Protein AF-A0A8B7DRT3-F1 (afdb_monomer_lite)

pLDDT: mean 92.01, std 14.31, range [34.0, 98.56]

Foldseek 3Di:
DDDDDDDDDPDPVNLVVLVVVLVVLVVCVVPDALVSLQVNLVSCVVNVVLVSSLVSLQRSCQRPVPPVVSLVSNLVSDQDPVSVVVRDHDPDPSVLVSCLVSCVVNLVLVVSLVSLVVVCVVPCVVPPVSVVSNVSSVVSVD

Radius of gyration: 17.22 Å; chains: 1; bounding box: 34×47×44 Å

Sequence (142 aa):
MVDVLDEKYVDTDDFEELVLLKNDLKKHEDSLDAFGFYLNGVVLKRISLFKEASESFECAVQMQPMLWCAWQELADLCEDRQILKDLKLPKHWMCEFFYAYAEMELHMNEEALSRYQKISLEGFENSTYIKSQIATALYNLR

Structure (mmCIF, N/CA/C/O backbone):
data_AF-A0A8B7DRT3-F1
#
_entry.id   AF-A0A8B7DRT3-F1
#
loop_
_atom_site.group_PDB
_atom_site.id
_atom_site.type_symbol
_atom_site.label_atom_id
_atom_site.label_alt_id
_atom_site.label_comp_id
_atom_site.label_asym_id
_atom_site.label_entity_id
_atom_site.label_seq_id
_atom_site.pdbx_PDB_ins_code
_atom_site.Cartn_x
_atom_site.Cartn_y
_atom_site.Cartn_z
_atom_site.occupancy
_atom_site.B_iso_or_equiv
_atom_site.auth_seq_id
_atom_site.auth_comp_id
_atom_site.auth_asym_id
_atom_site.auth_atom_id
_atom_site.pdbx_PDB_model_num
ATOM 1 N N . MET A 1 1 ? 0.135 -33.505 5.387 1.00 46.56 1 MET A N 1
ATOM 2 C CA . MET A 1 1 ? 1.513 -33.365 4.876 1.00 46.56 1 MET A CA 1
ATOM 3 C C . MET A 1 1 ? 1.463 -33.848 3.442 1.00 46.56 1 MET A C 1
ATOM 5 O O . MET A 1 1 ? 0.916 -34.933 3.276 1.00 46.56 1 MET A O 1
ATOM 9 N N . VAL A 1 2 ? 1.990 -33.049 2.496 1.00 35.22 2 VAL A N 1
ATOM 10 C CA . VAL A 1 2 ? 1.892 -33.180 1.017 1.00 35.22 2 VAL A CA 1
ATOM 11 C C . VAL A 1 2 ? 0.548 -32.614 0.496 1.00 35.22 2 VAL A C 1
ATOM 13 O O . VAL A 1 2 ? -0.488 -33.122 0.909 1.00 35.22 2 VAL A O 1
ATOM 16 N N . ASP A 1 3 ? 0.411 -31.538 -0.294 1.00 34.00 3 ASP A N 1
ATOM 17 C CA . ASP A 1 3 ? 1.310 -30.643 -1.056 1.00 34.00 3 ASP A CA 1
ATOM 18 C C . ASP A 1 3 ? 0.610 -29.268 -1.204 1.00 34.00 3 ASP A C 1
ATOM 20 O O . ASP A 1 3 ? -0.564 -29.207 -1.555 1.00 34.00 3 ASP A O 1
ATOM 24 N N . VAL A 1 4 ? 1.187 -28.169 -0.713 1.00 43.25 4 VAL A N 1
ATOM 25 C CA . VAL A 1 4 ? 1.780 -27.052 -1.490 1.00 43.25 4 VAL A CA 1
ATOM 26 C C . VAL A 1 4 ? 1.611 -27.134 -3.023 1.00 43.25 4 VAL A C 1
ATOM 28 O O . VAL A 1 4 ? 2.525 -27.521 -3.742 1.00 43.25 4 VAL A O 1
ATOM 31 N N . LEU A 1 5 ? 0.445 -26.711 -3.508 1.00 41.53 5 LEU A N 1
ATOM 32 C CA . LEU A 1 5 ? 0.165 -26.234 -4.874 1.00 41.53 5 LEU A CA 1
ATOM 33 C C . LEU A 1 5 ? -0.453 -24.832 -4.660 1.00 41.53 5 LEU A C 1
ATOM 35 O O . LEU A 1 5 ? -1.336 -24.717 -3.816 1.00 41.53 5 LEU A O 1
ATOM 39 N N . ASP A 1 6 ? -0.004 -23.703 -5.207 1.00 38.00 6 ASP A N 1
ATOM 40 C CA . ASP A 1 6 ? 0.467 -23.402 -6.558 1.00 38.00 6 ASP A CA 1
ATOM 41 C C . ASP A 1 6 ? 1.396 -22.169 -6.534 1.00 38.00 6 ASP A C 1
ATOM 43 O O . ASP A 1 6 ? 0.938 -21.032 -6.609 1.00 38.00 6 ASP A O 1
ATOM 47 N N . GLU A 1 7 ? 2.713 -22.366 -6.452 1.00 45.53 7 GLU A N 1
ATOM 48 C CA . GLU A 1 7 ? 3.683 -21.259 -6.605 1.00 45.53 7 GLU A CA 1
ATOM 49 C C . GLU A 1 7 ? 4.786 -21.561 -7.631 1.00 45.53 7 GLU A C 1
ATOM 51 O O . GLU A 1 7 ? 5.821 -20.901 -7.690 1.00 45.53 7 GLU A O 1
ATOM 56 N N . LYS A 1 8 ? 4.586 -22.572 -8.483 1.00 55.47 8 LYS A N 1
ATOM 57 C CA . LYS A 1 8 ? 5.541 -22.922 -9.538 1.00 55.47 8 LYS A CA 1
ATOM 58 C C . LYS A 1 8 ? 4.820 -23.209 -10.838 1.00 55.47 8 LYS A C 1
ATOM 60 O O . LYS A 1 8 ? 4.230 -24.269 -10.964 1.00 55.47 8 LYS A O 1
ATOM 65 N N . TYR A 1 9 ? 4.900 -22.256 -11.760 1.00 45.38 9 TYR A N 1
ATOM 66 C CA . TYR A 1 9 ? 5.232 -22.394 -13.184 1.00 45.38 9 TYR A CA 1
ATOM 67 C C . TYR A 1 9 ? 4.861 -21.055 -13.834 1.00 45.38 9 TYR A C 1
ATOM 69 O O . TYR A 1 9 ? 3.805 -20.916 -14.438 1.00 45.38 9 TYR A O 1
ATOM 77 N N . VAL A 1 10 ? 5.709 -20.034 -13.661 1.00 52.88 10 VAL A N 1
ATOM 78 C CA . VAL A 1 10 ? 5.768 -18.989 -14.691 1.00 52.88 10 VAL A CA 1
ATOM 79 C C . VAL A 1 10 ? 6.354 -19.712 -15.893 1.00 52.88 10 VAL A C 1
ATOM 81 O O . VAL A 1 10 ? 7.471 -20.232 -15.791 1.00 52.88 10 VAL A O 1
ATOM 84 N N . ASP A 1 11 ? 5.562 -19.876 -16.951 1.00 64.19 11 ASP A N 1
ATOM 85 C CA . ASP A 1 11 ? 6.052 -20.481 -18.181 1.00 64.19 11 ASP A CA 1
ATOM 86 C C . ASP A 1 11 ? 7.285 -19.681 -18.617 1.00 64.19 11 ASP A C 1
ATOM 88 O O . ASP A 1 11 ? 7.318 -18.455 -18.513 1.00 64.19 11 ASP A O 1
ATOM 92 N N . THR A 1 12 ? 8.354 -20.356 -19.020 1.00 62.59 12 THR A N 1
ATOM 93 C CA . THR A 1 12 ? 9.589 -19.682 -19.454 1.00 62.59 12 THR A CA 1
ATOM 94 C C . THR A 1 12 ? 9.315 -18.657 -20.562 1.00 62.59 12 THR A C 1
ATOM 96 O O . THR A 1 12 ? 10.010 -17.646 -20.626 1.00 62.59 12 THR A O 1
ATOM 99 N N . ASP A 1 13 ? 8.274 -18.901 -21.365 1.00 69.31 13 ASP A N 1
ATOM 100 C CA . ASP A 1 13 ? 7.757 -17.994 -22.395 1.00 69.31 13 ASP A CA 1
ATOM 101 C C . ASP A 1 13 ? 7.182 -16.698 -21.778 1.00 69.31 13 ASP A C 1
ATOM 103 O O . ASP A 1 13 ? 7.573 -15.594 -22.160 1.00 69.31 13 ASP A O 1
ATOM 107 N N . ASP A 1 14 ? 6.375 -16.812 -20.714 1.00 83.19 14 ASP A N 1
ATOM 108 C CA . ASP A 1 14 ? 5.803 -15.664 -19.993 1.00 83.19 14 ASP A CA 1
ATOM 109 C C . ASP A 1 14 ? 6.895 -14.759 -19.399 1.00 83.19 14 ASP A C 1
ATOM 111 O O . ASP A 1 14 ? 6.757 -13.534 -19.359 1.00 83.19 14 ASP A O 1
ATOM 115 N N . PHE A 1 15 ? 8.000 -15.335 -18.913 1.00 88.94 15 PHE A N 1
ATOM 116 C CA . PHE A 1 15 ? 9.090 -14.544 -18.338 1.00 88.94 15 PHE A CA 1
ATOM 117 C C . PHE A 1 15 ? 9.795 -13.683 -19.396 1.00 88.94 15 PHE A C 1
ATOM 119 O O . PHE A 1 15 ? 10.083 -12.510 -19.140 1.00 88.94 15 PHE A O 1
ATOM 126 N N . GLU A 1 16 ? 10.064 -14.234 -20.583 1.00 91.56 16 GLU A N 1
ATOM 127 C CA . GLU A 1 16 ? 10.678 -13.480 -21.682 1.00 91.56 16 GLU A CA 1
ATOM 128 C C . GLU A 1 16 ? 9.760 -12.349 -22.164 1.00 91.56 16 GLU A C 1
ATOM 130 O O . GLU A 1 16 ? 10.220 -11.212 -22.326 1.00 91.56 16 GLU A O 1
ATOM 135 N N . GLU A 1 17 ? 8.457 -12.612 -22.295 1.00 93.62 17 GLU A N 1
ATOM 136 C CA . GLU A 1 17 ? 7.462 -11.591 -22.641 1.00 93.62 17 GLU A CA 1
ATOM 137 C C . GLU A 1 17 ? 7.406 -10.457 -21.607 1.00 93.62 17 GLU A C 1
ATOM 139 O O . GLU A 1 17 ? 7.391 -9.275 -21.968 1.00 93.62 17 GLU A O 1
ATOM 144 N N . LEU A 1 18 ? 7.454 -10.783 -20.311 1.00 94.25 18 LEU A N 1
ATOM 145 C CA . LEU A 1 18 ? 7.488 -9.784 -19.240 1.00 94.25 18 LEU A CA 1
ATOM 146 C C . LEU A 1 18 ? 8.757 -8.924 -19.291 1.00 94.25 18 LEU A C 1
ATOM 148 O O . LEU A 1 18 ? 8.699 -7.715 -19.049 1.00 94.25 18 LEU A O 1
ATOM 152 N N . VAL A 1 19 ? 9.905 -9.508 -19.642 1.00 94.19 19 VAL A N 1
ATOM 153 C CA . VAL A 1 19 ? 11.153 -8.753 -19.825 1.00 94.19 19 VAL A CA 1
ATOM 154 C C . VAL A 1 19 ? 11.060 -7.810 -21.028 1.00 94.19 19 VAL A C 1
ATOM 156 O O . VAL A 1 19 ? 11.532 -6.671 -20.944 1.00 94.19 19 VAL A O 1
ATOM 159 N N . LEU A 1 20 ? 10.435 -8.235 -22.130 1.00 94.94 20 LEU A N 1
ATOM 160 C CA . LEU A 1 20 ? 10.179 -7.365 -23.282 1.00 94.94 20 LEU A CA 1
ATOM 161 C C . LEU A 1 20 ? 9.262 -6.199 -22.901 1.00 94.94 20 LEU A C 1
ATOM 163 O O . LEU A 1 20 ? 9.618 -5.043 -23.142 1.00 94.94 20 LEU A O 1
ATOM 167 N N . LEU A 1 21 ? 8.150 -6.486 -22.221 1.00 94.62 21 LEU A N 1
ATOM 168 C CA . LEU A 1 21 ? 7.206 -5.469 -21.767 1.00 94.62 21 LEU A CA 1
ATOM 169 C C . LEU A 1 21 ? 7.862 -4.463 -20.813 1.00 94.62 21 LEU A C 1
ATOM 171 O O . LEU A 1 21 ? 7.693 -3.258 -20.988 1.00 94.62 21 LEU A O 1
ATOM 175 N N . LYS A 1 22 ? 8.676 -4.926 -19.855 1.00 95.44 22 LYS A N 1
ATOM 176 C CA . LYS A 1 22 ? 9.481 -4.049 -18.987 1.00 95.44 22 LYS A CA 1
ATOM 177 C C . LYS A 1 22 ? 10.343 -3.089 -19.811 1.00 95.44 22 LYS A C 1
ATOM 179 O O . LYS A 1 22 ? 10.415 -1.899 -19.509 1.00 95.44 22 LYS A O 1
ATOM 184 N N . ASN A 1 23 ? 11.040 -3.598 -20.828 1.00 95.50 23 ASN A N 1
ATOM 185 C CA . ASN A 1 23 ? 11.921 -2.773 -21.654 1.00 95.50 23 ASN A CA 1
ATOM 186 C C . ASN A 1 23 ? 11.138 -1.731 -22.458 1.00 95.50 23 ASN A C 1
ATOM 188 O O . ASN A 1 23 ? 11.616 -0.607 -22.609 1.00 95.50 23 ASN A O 1
ATOM 192 N N . ASP A 1 24 ? 9.952 -2.078 -22.949 1.00 95.06 24 ASP A N 1
ATOM 193 C CA . ASP A 1 24 ? 9.092 -1.144 -23.672 1.00 95.06 24 ASP A CA 1
ATOM 194 C C . ASP A 1 24 ? 8.500 -0.074 -22.750 1.00 95.06 24 ASP A C 1
ATOM 196 O O . ASP A 1 24 ? 8.577 1.110 -23.076 1.00 95.06 24 ASP A O 1
ATOM 200 N N . LEU A 1 25 ? 8.027 -0.448 -21.558 1.00 93.94 25 LEU A N 1
ATOM 201 C CA . LEU A 1 25 ? 7.579 0.510 -20.541 1.00 93.94 25 LEU A CA 1
ATOM 202 C C . LEU A 1 25 ? 8.704 1.473 -20.150 1.00 93.94 25 LEU A C 1
ATOM 204 O O . LEU A 1 25 ? 8.489 2.681 -20.090 1.00 93.94 25 LEU A O 1
ATOM 208 N N . LYS A 1 26 ? 9.929 0.964 -19.988 1.00 92.88 26 LYS A N 1
ATOM 209 C CA . LYS A 1 26 ? 11.105 1.783 -19.677 1.00 92.88 26 LYS A CA 1
ATOM 210 C C . LYS A 1 26 ? 11.465 2.778 -20.786 1.00 92.88 26 LYS A C 1
ATOM 212 O O . LYS A 1 26 ? 11.896 3.887 -20.493 1.00 92.88 26 LYS A O 1
ATOM 217 N N . LYS A 1 27 ? 11.287 2.428 -22.066 1.00 94.44 27 LYS A N 1
ATOM 218 C CA . LYS A 1 27 ? 11.500 3.379 -23.182 1.00 94.44 27 LYS A CA 1
ATOM 219 C C . LYS A 1 27 ? 10.517 4.550 -23.143 1.00 94.44 27 LYS A C 1
ATOM 221 O O . LYS A 1 27 ? 10.816 5.607 -23.692 1.00 94.44 27 LYS A O 1
ATOM 226 N N . HIS A 1 28 ? 9.357 4.342 -22.530 1.00 93.19 28 HIS A N 1
ATOM 227 C CA . HIS A 1 28 ? 8.259 5.297 -22.452 1.00 93.19 28 HIS A CA 1
ATOM 228 C C . HIS A 1 28 ? 8.047 5.850 -21.035 1.00 93.19 28 HIS A C 1
ATOM 230 O O . HIS A 1 28 ? 6.994 6.433 -20.777 1.00 93.19 28 HIS A O 1
ATOM 236 N N . GLU A 1 29 ? 9.039 5.712 -20.146 1.00 90.94 29 GLU A N 1
ATOM 237 C CA . GLU A 1 29 ? 8.955 6.069 -18.722 1.00 90.94 29 GLU A CA 1
ATOM 238 C C . GLU A 1 29 ? 8.461 7.509 -18.502 1.00 90.94 29 GLU A C 1
ATOM 240 O O . GLU A 1 29 ? 7.528 7.728 -17.733 1.00 90.94 29 GLU A O 1
ATOM 245 N N . ASP A 1 30 ? 8.975 8.468 -19.279 1.00 91.81 30 ASP A N 1
ATOM 246 C CA . ASP A 1 30 ? 8.596 9.890 -19.206 1.00 91.81 30 ASP A CA 1
ATOM 247 C C . ASP A 1 30 ? 7.122 10.172 -19.562 1.00 91.81 30 ASP A C 1
ATOM 249 O O . ASP A 1 30 ? 6.614 11.269 -19.326 1.00 91.81 30 ASP A O 1
ATOM 253 N N . SER A 1 31 ? 6.433 9.203 -20.168 1.00 94.12 31 SER A N 1
ATOM 254 C CA . SER A 1 31 ? 5.037 9.313 -20.607 1.00 94.12 31 SER A CA 1
ATOM 255 C C . SER A 1 31 ? 4.074 8.411 -19.835 1.00 94.12 31 SER A C 1
ATOM 257 O O . SER A 1 31 ? 2.882 8.400 -20.148 1.00 94.12 31 SER A O 1
ATOM 259 N N . LEU A 1 32 ? 4.566 7.657 -18.845 1.00 96.00 32 LEU A N 1
ATOM 260 C CA . LEU A 1 32 ? 3.717 6.774 -18.052 1.00 96.00 32 LEU A CA 1
ATOM 261 C C . LEU A 1 32 ? 2.781 7.588 -17.155 1.00 96.00 32 LEU A C 1
ATOM 263 O O . LEU A 1 32 ? 3.192 8.493 -16.429 1.00 96.00 32 LEU A O 1
ATOM 267 N N . ASP A 1 33 ? 1.499 7.234 -17.198 1.00 97.00 33 ASP A N 1
ATOM 268 C CA . ASP A 1 33 ? 0.519 7.677 -16.217 1.00 97.00 33 ASP A CA 1
ATOM 269 C C . ASP A 1 33 ? 0.508 6.735 -14.997 1.00 97.00 33 ASP A C 1
ATOM 271 O O . ASP A 1 33 ? 1.278 5.774 -14.910 1.00 97.00 33 ASP A O 1
ATOM 275 N N . ALA A 1 34 ? -0.380 6.992 -14.034 1.00 97.69 34 ALA A N 1
ATOM 276 C CA . ALA A 1 34 ? -0.470 6.177 -12.823 1.00 97.69 34 ALA A CA 1
ATOM 277 C C . ALA A 1 34 ? -0.735 4.686 -13.111 1.00 97.69 34 ALA A C 1
ATOM 279 O O . ALA A 1 34 ? -0.237 3.818 -12.395 1.00 97.69 34 ALA A O 1
ATOM 280 N N . PHE A 1 35 ? -1.504 4.377 -14.161 1.00 97.56 35 PHE A N 1
ATOM 281 C CA . PHE A 1 35 ? -1.803 3.000 -14.552 1.00 97.56 35 PHE A CA 1
ATOM 282 C C . PHE A 1 35 ? -0.609 2.344 -15.248 1.00 97.56 35 PHE A C 1
ATOM 284 O O . PHE A 1 35 ? -0.353 1.162 -15.026 1.00 97.56 35 PHE A O 1
ATOM 291 N N . GLY A 1 36 ? 0.153 3.110 -16.032 1.00 97.44 36 GLY A N 1
ATOM 292 C CA . GLY A 1 36 ? 1.426 2.689 -16.609 1.00 97.44 36 GLY A CA 1
ATOM 293 C C . GLY A 1 36 ? 2.459 2.337 -15.538 1.00 97.44 36 GLY A C 1
ATOM 294 O O . GLY A 1 36 ? 3.059 1.266 -15.603 1.00 97.44 36 GLY A O 1
ATOM 295 N N . PHE A 1 37 ? 2.608 3.177 -14.508 1.00 98.12 37 PHE A N 1
ATOM 296 C CA . PHE A 1 37 ? 3.466 2.875 -13.356 1.00 98.12 37 PHE A CA 1
ATOM 297 C C . PHE A 1 37 ? 2.975 1.660 -12.560 1.00 98.12 37 PHE A C 1
ATOM 299 O O . PHE A 1 37 ? 3.784 0.817 -12.178 1.00 98.12 37 PHE A O 1
ATOM 306 N N . TYR A 1 38 ? 1.660 1.515 -12.366 1.00 98.38 38 TYR A N 1
ATOM 307 C CA . TYR A 1 38 ? 1.086 0.320 -11.744 1.00 98.38 38 TYR A CA 1
ATOM 308 C C . TYR A 1 38 ? 1.416 -0.951 -12.540 1.00 98.38 38 TYR A C 1
ATOM 310 O O . TYR A 1 38 ? 1.925 -1.916 -11.972 1.00 98.38 38 TYR A O 1
ATOM 318 N N . LEU A 1 39 ? 1.193 -0.947 -13.859 1.00 97.94 39 LEU A N 1
ATOM 319 C CA . LEU A 1 39 ? 1.513 -2.084 -14.722 1.00 97.94 39 LEU A CA 1
ATOM 320 C C . LEU A 1 39 ? 3.013 -2.400 -14.693 1.00 97.94 39 LEU A C 1
ATOM 322 O O . LEU A 1 39 ? 3.386 -3.566 -14.574 1.00 97.94 39 LEU A O 1
ATOM 326 N N . ASN A 1 40 ? 3.865 -1.374 -14.748 1.00 97.75 40 ASN A N 1
ATOM 327 C CA . ASN A 1 40 ? 5.310 -1.534 -14.626 1.00 97.75 40 ASN A CA 1
ATOM 328 C C . ASN A 1 40 ? 5.686 -2.210 -13.301 1.00 97.75 40 ASN A C 1
ATOM 330 O O . ASN A 1 40 ? 6.450 -3.171 -13.306 1.00 97.75 40 ASN A O 1
ATOM 334 N N . GLY A 1 41 ? 5.092 -1.779 -12.184 1.00 97.88 41 GLY A N 1
ATOM 335 C CA . GLY A 1 41 ? 5.286 -2.402 -10.875 1.00 97.88 41 GLY A CA 1
ATOM 336 C C . GLY A 1 41 ? 4.880 -3.878 -10.849 1.00 97.88 41 GLY A C 1
ATOM 337 O O . GLY A 1 41 ? 5.644 -4.714 -10.371 1.00 97.88 41 GLY A O 1
ATOM 338 N N . VAL A 1 42 ? 3.729 -4.230 -11.435 1.00 97.75 42 VAL A N 1
ATOM 339 C CA . VAL A 1 42 ? 3.267 -5.629 -11.537 1.00 97.75 42 VAL A CA 1
ATOM 340 C C . VAL A 1 42 ? 4.247 -6.479 -12.349 1.00 97.75 42 VAL A C 1
ATOM 342 O O . VAL A 1 42 ? 4.613 -7.576 -11.922 1.00 97.75 42 VAL A O 1
ATOM 345 N N . VAL A 1 43 ? 4.704 -5.977 -13.501 1.00 96.88 43 VAL A N 1
ATOM 346 C CA . VAL A 1 43 ? 5.688 -6.668 -14.350 1.00 96.88 43 VAL A CA 1
ATOM 347 C C . VAL A 1 43 ? 6.993 -6.879 -13.586 1.00 96.88 43 VAL A C 1
ATOM 349 O O . VAL A 1 43 ? 7.490 -8.002 -13.535 1.00 96.88 43 VAL A O 1
ATOM 352 N N . LEU A 1 44 ? 7.514 -5.830 -12.941 1.00 97.38 44 LEU A N 1
ATOM 353 C CA . LEU A 1 44 ? 8.737 -5.876 -12.137 1.00 97.38 44 LEU A CA 1
ATOM 354 C C . LEU A 1 44 ? 8.623 -6.868 -10.970 1.00 97.38 44 LEU A C 1
ATOM 356 O O . LEU A 1 44 ? 9.540 -7.662 -10.762 1.00 97.38 44 LEU A O 1
ATOM 360 N N . LYS A 1 45 ? 7.488 -6.884 -10.259 1.00 96.69 45 LYS A N 1
ATOM 361 C CA . LYS A 1 45 ? 7.211 -7.832 -9.168 1.00 96.69 45 LYS A CA 1
ATOM 362 C C . LYS A 1 45 ? 7.225 -9.278 -9.671 1.00 96.69 45 LYS A C 1
ATOM 364 O O . LYS A 1 45 ? 7.859 -10.125 -9.045 1.00 96.69 45 LYS A O 1
ATOM 369 N N . ARG A 1 46 ? 6.607 -9.563 -10.825 1.00 95.50 46 ARG A N 1
ATOM 370 C CA . ARG A 1 46 ? 6.580 -10.918 -11.418 1.00 95.50 46 ARG A CA 1
ATOM 371 C C . ARG A 1 46 ? 7.949 -11.440 -11.845 1.00 95.50 46 ARG A C 1
ATOM 373 O O . ARG A 1 46 ? 8.161 -12.647 -11.819 1.00 95.50 46 ARG A O 1
ATOM 380 N N . ILE A 1 47 ? 8.877 -10.553 -12.195 1.00 95.38 47 ILE A N 1
ATOM 381 C CA . ILE A 1 47 ? 10.274 -10.909 -12.495 1.00 95.38 47 ILE A CA 1
ATOM 382 C C . ILE A 1 47 ? 11.212 -10.709 -11.290 1.00 95.38 47 ILE A C 1
ATOM 384 O O . ILE A 1 47 ? 12.430 -10.648 -11.455 1.00 95.38 47 ILE A O 1
ATOM 388 N N . SER A 1 48 ? 10.647 -10.596 -10.082 1.00 95.50 48 SER A N 1
ATOM 389 C CA . SER A 1 48 ? 11.358 -10.501 -8.799 1.00 95.50 48 SER A CA 1
ATOM 390 C C . SER A 1 48 ? 12.271 -9.276 -8.634 1.00 95.50 48 SER A C 1
ATOM 392 O O . SER A 1 48 ? 13.213 -9.295 -7.844 1.00 95.50 48 SER A O 1
ATOM 394 N N . LEU A 1 49 ? 11.980 -8.180 -9.339 1.00 96.62 49 LEU A N 1
ATOM 395 C CA . LEU A 1 49 ? 12.620 -6.874 -9.144 1.00 96.62 49 LEU A CA 1
ATOM 396 C C . LEU A 1 49 ? 11.80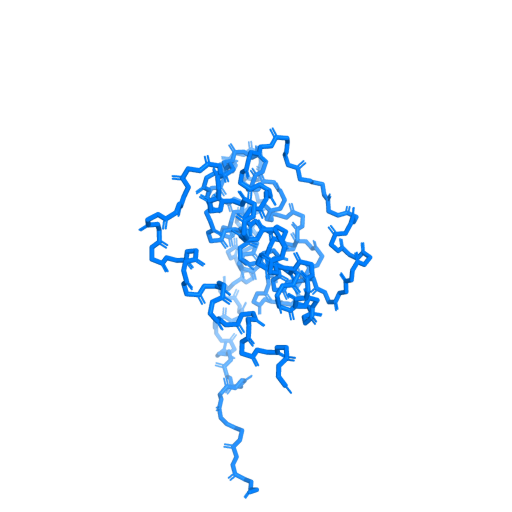8 -6.037 -8.149 1.00 96.62 49 LEU A C 1
ATOM 398 O O . LEU A 1 49 ? 11.170 -5.048 -8.504 1.00 96.62 49 LEU A O 1
ATOM 402 N N . PHE A 1 50 ? 11.785 -6.485 -6.892 1.00 96.50 50 PHE A N 1
ATOM 403 C CA . PHE A 1 50 ? 10.884 -5.962 -5.859 1.00 96.50 50 PHE A CA 1
ATOM 404 C C . PHE A 1 50 ? 11.141 -4.502 -5.488 1.00 96.50 50 PHE A C 1
ATOM 406 O O . PHE A 1 50 ? 10.196 -3.758 -5.238 1.00 96.50 50 PHE A O 1
ATOM 413 N N . LYS A 1 51 ? 12.404 -4.065 -5.491 1.00 96.31 51 LYS A N 1
ATOM 414 C CA . LYS A 1 51 ? 12.739 -2.676 -5.170 1.00 96.31 51 LYS A CA 1
ATOM 415 C C . LYS A 1 51 ? 12.187 -1.722 -6.230 1.00 96.31 51 LYS A C 1
ATOM 417 O O . LYS A 1 51 ? 11.496 -0.766 -5.896 1.00 96.31 51 LYS A O 1
ATOM 422 N N . GLU A 1 52 ? 12.446 -2.009 -7.500 1.00 97.19 52 GLU A N 1
ATOM 423 C CA . GLU A 1 52 ? 11.935 -1.217 -8.619 1.00 97.19 52 GLU A CA 1
ATOM 424 C C . GLU A 1 52 ? 10.405 -1.306 -8.727 1.00 97.19 52 GLU A C 1
ATOM 426 O O . GLU A 1 52 ? 9.751 -0.343 -9.138 1.00 97.19 52 GLU A O 1
ATOM 431 N N . ALA A 1 53 ? 9.822 -2.446 -8.341 1.00 98.19 53 ALA A N 1
ATOM 432 C CA . ALA A 1 53 ? 8.376 -2.596 -8.241 1.00 98.19 53 ALA A CA 1
ATOM 433 C C . ALA A 1 53 ? 7.790 -1.658 -7.174 1.00 98.19 53 ALA A C 1
ATOM 435 O O . ALA A 1 53 ? 6.846 -0.931 -7.479 1.00 98.19 53 ALA A O 1
ATOM 436 N N . SER A 1 54 ? 8.384 -1.608 -5.974 1.00 98.00 54 SER A N 1
ATOM 437 C CA . SER A 1 54 ? 7.991 -0.675 -4.905 1.00 98.00 54 SER A CA 1
ATOM 438 C C . SER A 1 54 ? 8.048 0.771 -5.385 1.00 98.00 54 SER A C 1
ATOM 440 O O . SER A 1 54 ? 7.052 1.484 -5.294 1.00 98.00 54 SER A O 1
ATOM 442 N N . GLU A 1 55 ? 9.170 1.181 -5.987 1.00 97.56 55 GLU A N 1
ATOM 443 C CA . GLU A 1 55 ? 9.346 2.537 -6.524 1.00 97.56 55 GLU A CA 1
ATOM 444 C C . GLU A 1 55 ? 8.275 2.872 -7.581 1.00 97.56 55 GLU A C 1
ATOM 446 O O . GLU A 1 55 ? 7.712 3.968 -7.581 1.00 97.56 55 GLU A O 1
ATOM 451 N N . SER A 1 56 ? 7.923 1.908 -8.440 1.00 97.94 56 SER A N 1
ATOM 452 C CA . SER A 1 56 ? 6.863 2.081 -9.442 1.00 97.94 56 SER A CA 1
ATOM 453 C C . SER A 1 56 ? 5.476 2.222 -8.810 1.00 97.94 56 SER A C 1
ATOM 455 O O . SER A 1 56 ? 4.694 3.078 -9.229 1.00 97.94 56 SER A O 1
ATOM 457 N N . PHE A 1 57 ? 5.154 1.429 -7.785 1.00 98.56 57 PHE A N 1
ATOM 458 C CA . PHE A 1 57 ? 3.882 1.565 -7.075 1.00 98.56 57 PHE A CA 1
ATOM 459 C C . PHE A 1 57 ? 3.803 2.873 -6.282 1.00 98.56 57 PHE A C 1
ATOM 461 O O . PHE A 1 57 ? 2.749 3.507 -6.301 1.00 98.56 57 PHE A O 1
ATOM 468 N N . GLU A 1 58 ? 4.901 3.331 -5.672 1.00 98.25 58 GLU A N 1
ATOM 469 C CA . GLU A 1 58 ? 5.000 4.651 -5.034 1.00 98.25 58 GLU A CA 1
ATOM 470 C C . GLU A 1 58 ? 4.683 5.775 -6.037 1.00 98.25 58 GLU A C 1
ATOM 472 O O . GLU A 1 58 ? 3.856 6.645 -5.753 1.00 98.25 58 GLU A O 1
ATOM 477 N N . CYS A 1 59 ? 5.243 5.722 -7.253 1.00 97.88 59 CYS A N 1
ATOM 478 C CA . CYS A 1 59 ? 4.891 6.647 -8.335 1.00 97.88 59 CYS A CA 1
ATOM 479 C C . CYS A 1 59 ? 3.399 6.573 -8.701 1.00 97.88 59 CYS A C 1
ATOM 481 O O . CYS A 1 59 ? 2.735 7.610 -8.802 1.00 97.88 59 CYS A O 1
ATOM 483 N N . ALA A 1 60 ? 2.846 5.365 -8.851 1.00 98.38 60 ALA A N 1
ATOM 484 C CA . ALA A 1 60 ? 1.440 5.166 -9.200 1.00 98.38 60 ALA A CA 1
ATOM 485 C C . ALA A 1 60 ? 0.492 5.777 -8.156 1.00 98.38 60 ALA A C 1
ATOM 487 O O . ALA A 1 60 ? -0.419 6.531 -8.512 1.00 98.38 60 ALA A O 1
ATOM 488 N N . VAL A 1 61 ? 0.722 5.509 -6.866 1.00 98.44 61 VAL A N 1
ATOM 489 C CA . VAL A 1 61 ? -0.124 6.041 -5.787 1.00 98.44 61 VAL A CA 1
ATOM 490 C C . VAL A 1 61 ? 0.081 7.538 -5.576 1.00 98.44 61 VAL A C 1
ATOM 492 O O . VAL A 1 61 ? -0.865 8.232 -5.213 1.00 98.44 61 VAL A O 1
ATOM 495 N N . GLN A 1 62 ? 1.275 8.070 -5.851 1.00 98.06 62 GLN A N 1
ATOM 496 C CA . GLN A 1 62 ? 1.538 9.507 -5.809 1.00 98.06 62 GLN A CA 1
ATOM 497 C C . GLN A 1 62 ? 0.753 10.260 -6.895 1.00 98.06 62 GLN A C 1
ATOM 499 O O . GLN A 1 62 ? 0.251 11.357 -6.639 1.00 98.06 62 GL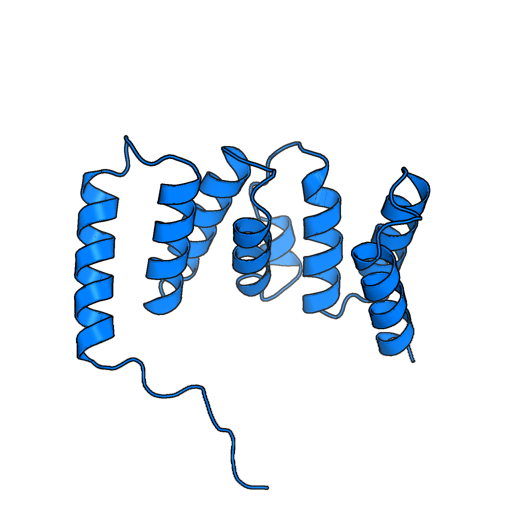N A O 1
ATOM 504 N N . MET A 1 63 ? 0.636 9.679 -8.093 1.00 97.75 63 MET A N 1
ATOM 505 C CA . MET A 1 63 ? -0.107 10.260 -9.216 1.00 97.75 63 MET A CA 1
ATOM 506 C C . MET A 1 63 ? -1.620 10.057 -9.086 1.00 97.75 63 MET A C 1
ATOM 508 O O . MET A 1 63 ? -2.383 10.978 -9.373 1.00 97.75 63 MET A O 1
ATOM 512 N N . GLN A 1 64 ? -2.055 8.874 -8.640 1.00 98.12 64 GLN A N 1
ATOM 513 C CA . GLN A 1 64 ? -3.464 8.532 -8.456 1.00 98.12 64 GLN A CA 1
ATOM 514 C C . GLN A 1 64 ? -3.693 7.822 -7.109 1.00 98.12 64 GLN A C 1
ATOM 516 O O . GLN A 1 64 ? -3.844 6.599 -7.063 1.00 98.12 64 GLN A O 1
ATOM 521 N N . PRO A 1 65 ? -3.827 8.575 -5.999 1.00 98.12 65 PRO A N 1
ATOM 522 C CA . PRO A 1 65 ? -4.012 8.004 -4.660 1.00 98.12 65 PRO A CA 1
ATOM 523 C C . PRO A 1 65 ? -5.264 7.134 -4.494 1.00 98.12 65 PRO A C 1
ATOM 525 O O . PRO A 1 65 ? -5.369 6.382 -3.531 1.00 98.12 65 PRO A O 1
ATOM 528 N N . MET A 1 66 ? -6.228 7.237 -5.410 1.00 97.44 66 MET A N 1
ATOM 529 C CA . MET A 1 66 ? -7.460 6.443 -5.406 1.00 97.44 66 MET A CA 1
ATOM 530 C C . MET A 1 66 ? -7.303 5.059 -6.059 1.00 97.44 66 MET A C 1
ATOM 532 O O . MET A 1 66 ? -8.252 4.275 -6.052 1.00 97.44 66 MET A O 1
ATOM 536 N N . LEU A 1 67 ? -6.137 4.740 -6.632 1.00 98.06 67 LEU A N 1
ATOM 537 C CA . LEU A 1 67 ? -5.862 3.450 -7.263 1.00 98.06 67 LEU A CA 1
ATOM 538 C C . LEU A 1 67 ? -5.550 2.380 -6.202 1.00 98.06 67 LEU A C 1
ATOM 540 O O . LEU A 1 67 ? -4.391 2.102 -5.912 1.00 98.06 67 LEU A O 1
ATOM 544 N N . TRP A 1 68 ? -6.590 1.786 -5.603 1.00 98.19 68 TRP A N 1
ATOM 545 C CA . TRP A 1 68 ? -6.436 0.839 -4.485 1.00 98.19 68 TRP A CA 1
ATOM 546 C C . TRP A 1 68 ? -5.546 -0.371 -4.797 1.00 98.19 68 TRP A C 1
ATOM 548 O O . TRP A 1 68 ? -4.744 -0.760 -3.956 1.00 98.19 68 TRP A O 1
ATOM 558 N N . CYS A 1 69 ? -5.609 -0.926 -6.010 1.00 97.94 69 CYS A N 1
ATOM 559 C CA . CYS A 1 69 ? -4.777 -2.077 -6.369 1.00 97.94 69 CYS A CA 1
ATOM 560 C C . CYS A 1 69 ? -3.269 -1.786 -6.270 1.00 97.94 69 CYS A C 1
ATOM 562 O O . CYS A 1 69 ? -2.523 -2.666 -5.862 1.00 97.94 69 CYS A O 1
ATOM 564 N N . ALA A 1 70 ? -2.813 -0.560 -6.556 1.00 98.44 70 ALA A N 1
ATOM 565 C CA . ALA A 1 70 ? -1.404 -0.192 -6.393 1.00 98.44 70 ALA A CA 1
ATOM 566 C C . ALA A 1 70 ? -0.979 -0.170 -4.915 1.00 98.44 70 ALA A C 1
ATOM 568 O O . ALA A 1 70 ? 0.130 -0.579 -4.588 1.00 98.44 70 ALA A O 1
ATOM 569 N N . TRP A 1 71 ? -1.875 0.248 -4.016 1.00 98.50 71 TRP A N 1
ATOM 570 C CA . TRP A 1 71 ? -1.640 0.201 -2.571 1.00 98.50 71 TRP A CA 1
ATOM 571 C C . TRP A 1 71 ? -1.540 -1.229 -2.039 1.00 98.50 71 TRP A C 1
ATOM 573 O O . TRP A 1 71 ? -0.705 -1.494 -1.180 1.00 98.50 71 TRP A O 1
ATOM 583 N N . GLN A 1 72 ? -2.372 -2.143 -2.548 1.00 98.06 72 GLN A N 1
ATOM 584 C CA . GLN A 1 72 ? -2.316 -3.556 -2.164 1.00 98.06 72 GLN A CA 1
ATOM 585 C C . GLN A 1 72 ? -1.008 -4.200 -2.622 1.00 98.06 72 GLN A C 1
ATOM 587 O O . GLN A 1 72 ? -0.298 -4.774 -1.807 1.00 98.06 72 GLN A O 1
ATOM 592 N N . GLU A 1 73 ? -0.638 -4.018 -3.893 1.00 98.31 73 GLU A N 1
ATOM 593 C CA . GLU A 1 73 ? 0.623 -4.555 -4.413 1.00 98.31 73 GLU A CA 1
ATOM 594 C C . GLU A 1 73 ? 1.846 -3.994 -3.670 1.00 98.31 73 GLU A C 1
ATOM 596 O O . GLU A 1 73 ? 2.815 -4.722 -3.469 1.00 98.31 73 GLU A O 1
ATOM 601 N N . LEU A 1 74 ? 1.801 -2.725 -3.240 1.00 97.94 74 LEU A N 1
ATOM 602 C CA . LEU A 1 74 ? 2.848 -2.105 -2.425 1.00 97.94 74 LEU A CA 1
ATOM 603 C C . LEU A 1 74 ? 2.915 -2.693 -1.008 1.00 97.94 74 LEU A C 1
ATOM 605 O O . LEU A 1 74 ? 4.007 -2.908 -0.486 1.00 97.94 74 LEU A O 1
ATOM 609 N N . ALA A 1 75 ? 1.765 -2.962 -0.385 1.00 97.50 75 ALA A N 1
ATOM 610 C CA . ALA A 1 75 ? 1.706 -3.592 0.932 1.00 97.50 75 ALA A CA 1
ATOM 611 C C . ALA A 1 75 ? 2.291 -5.011 0.908 1.00 97.50 75 ALA A C 1
ATOM 613 O O . ALA A 1 75 ? 3.044 -5.358 1.810 1.00 97.50 75 ALA A O 1
ATOM 614 N N . ASP A 1 76 ? 2.038 -5.782 -0.152 1.00 96.31 76 ASP A N 1
ATOM 615 C CA . ASP A 1 76 ? 2.612 -7.124 -0.326 1.00 96.31 76 ASP A CA 1
ATOM 616 C C . ASP A 1 76 ? 4.153 -7.124 -0.375 1.00 96.31 76 ASP A C 1
ATOM 618 O O . ASP A 1 76 ? 4.782 -8.148 -0.121 1.00 96.31 76 ASP A O 1
ATOM 622 N N . LEU A 1 77 ? 4.773 -5.997 -0.748 1.00 96.62 77 LEU A N 1
ATOM 623 C CA . LEU A 1 77 ? 6.232 -5.834 -0.783 1.00 96.62 77 LEU A CA 1
ATOM 624 C C . LEU A 1 77 ? 6.812 -5.361 0.560 1.00 96.62 77 LEU A C 1
ATOM 626 O O . LEU A 1 77 ? 8.032 -5.258 0.703 1.00 96.62 77 LEU A O 1
ATOM 630 N N . CYS A 1 78 ? 5.967 -5.050 1.543 1.00 95.38 78 CYS A N 1
ATOM 631 C CA . CYS A 1 78 ? 6.401 -4.642 2.872 1.00 95.38 78 CYS A CA 1
ATOM 632 C C . CYS A 1 78 ? 6.599 -5.876 3.756 1.00 95.38 78 CYS A C 1
ATOM 634 O O . CYS A 1 78 ? 5.637 -6.431 4.275 1.00 95.38 78 CYS A O 1
ATOM 636 N N . GLU A 1 79 ? 7.850 -6.277 3.975 1.00 91.75 79 GLU A N 1
ATOM 637 C CA . GLU A 1 79 ? 8.166 -7.425 4.842 1.00 91.75 79 GLU A CA 1
ATOM 638 C C . GLU A 1 79 ? 8.142 -7.071 6.336 1.00 91.75 79 GLU A C 1
ATOM 640 O O . GLU A 1 79 ? 7.968 -7.940 7.191 1.00 91.75 79 GLU A O 1
ATOM 645 N N . ASP A 1 80 ? 8.338 -5.793 6.671 1.00 93.19 80 ASP A N 1
ATOM 646 C CA . ASP A 1 80 ? 8.387 -5.343 8.053 1.00 93.19 80 ASP A CA 1
ATOM 647 C C . ASP A 1 80 ? 7.900 -3.898 8.251 1.00 93.19 80 ASP A C 1
ATOM 649 O O . ASP A 1 80 ? 7.585 -3.140 7.327 1.00 93.19 80 ASP A O 1
ATOM 653 N N . ARG A 1 81 ? 7.859 -3.501 9.528 1.00 92.25 81 ARG A N 1
ATOM 654 C CA . ARG A 1 81 ? 7.455 -2.156 9.952 1.00 92.25 81 ARG A CA 1
ATOM 655 C C . ARG A 1 81 ? 8.393 -1.060 9.458 1.00 92.25 81 ARG A C 1
ATOM 657 O O . ARG A 1 81 ? 7.977 0.095 9.386 1.00 92.25 81 ARG A O 1
ATOM 664 N N . GLN A 1 82 ? 9.669 -1.374 9.274 1.00 93.94 82 GLN A N 1
ATOM 665 C CA . GLN A 1 82 ? 10.675 -0.393 8.902 1.00 93.94 82 GLN A CA 1
ATOM 666 C C . GLN A 1 82 ? 10.497 -0.012 7.434 1.00 93.94 82 GLN A C 1
ATOM 668 O O . GLN A 1 82 ? 10.359 1.173 7.147 1.00 93.94 82 GLN A O 1
ATOM 673 N N . ILE A 1 83 ? 10.347 -1.000 6.548 1.00 93.62 83 ILE A N 1
ATOM 674 C CA . ILE A 1 83 ? 10.032 -0.791 5.130 1.00 93.62 83 ILE A CA 1
ATOM 675 C C . ILE A 1 83 ? 8.760 0.048 4.992 1.00 93.62 83 ILE A C 1
ATOM 677 O O . ILE A 1 83 ? 8.780 1.082 4.329 1.00 93.62 83 ILE A O 1
ATOM 681 N N . LEU A 1 84 ? 7.689 -0.316 5.709 1.00 93.88 84 LEU A N 1
ATOM 682 C CA . LEU A 1 84 ? 6.421 0.423 5.692 1.00 93.88 84 LEU A CA 1
ATOM 683 C C . LEU A 1 84 ? 6.573 1.911 6.076 1.00 93.88 84 LEU A C 1
ATOM 685 O O . LEU A 1 84 ? 5.839 2.764 5.574 1.00 93.88 84 LEU A O 1
ATOM 689 N N . LYS A 1 85 ? 7.505 2.239 6.980 1.00 92.00 85 LYS A N 1
ATOM 690 C CA . LYS A 1 85 ? 7.782 3.624 7.403 1.00 92.00 85 LYS A CA 1
ATOM 691 C C . LYS A 1 85 ? 8.635 4.400 6.408 1.00 92.00 85 LYS A C 1
ATOM 693 O O . LYS A 1 85 ? 8.541 5.625 6.385 1.00 92.00 85 LYS A O 1
ATOM 698 N N . ASP A 1 86 ? 9.464 3.704 5.641 1.00 95.12 86 ASP A N 1
ATOM 699 C CA . ASP A 1 86 ? 10.413 4.311 4.711 1.00 95.12 86 ASP A CA 1
ATOM 700 C C . ASP A 1 86 ? 9.785 4.617 3.336 1.00 95.12 86 ASP A C 1
ATOM 702 O O . ASP A 1 86 ? 10.377 5.357 2.544 1.00 95.12 86 ASP A O 1
ATOM 706 N N . LEU A 1 87 ? 8.569 4.114 3.073 1.00 95.44 87 LEU A N 1
ATOM 707 C CA . LEU A 1 87 ? 7.792 4.405 1.864 1.00 95.44 87 LEU A CA 1
ATOM 708 C C . LEU A 1 87 ? 7.505 5.903 1.689 1.00 95.44 87 LEU A C 1
ATOM 710 O O . LEU A 1 87 ? 7.098 6.603 2.624 1.00 95.44 87 LEU A O 1
ATOM 714 N N . LYS A 1 88 ? 7.617 6.397 0.452 1.00 94.69 88 LYS A N 1
ATOM 715 C CA . LYS A 1 88 ? 7.297 7.787 0.102 1.00 94.69 88 LYS A CA 1
ATOM 716 C C . LYS A 1 88 ? 5.864 7.883 -0.399 1.00 94.69 88 LYS A C 1
ATOM 718 O O . LYS A 1 88 ? 5.586 7.807 -1.591 1.00 94.69 88 LYS A O 1
ATOM 723 N N . LEU A 1 89 ? 4.946 8.078 0.539 1.00 96.38 89 LEU A N 1
ATOM 724 C CA . LEU A 1 89 ? 3.516 8.117 0.246 1.00 96.38 89 LEU A CA 1
ATOM 725 C C . LEU A 1 89 ? 2.988 9.550 0.057 1.00 96.38 89 LEU A C 1
ATOM 727 O O . LEU A 1 89 ? 3.476 10.486 0.702 1.00 96.38 89 LEU A O 1
ATOM 731 N N . PRO A 1 90 ? 1.939 9.745 -0.765 1.00 97.19 90 PRO A N 1
ATOM 732 C CA . PRO A 1 90 ? 1.270 11.032 -0.898 1.00 97.19 90 PRO A CA 1
ATOM 733 C C . PRO A 1 90 ? 0.616 11.480 0.413 1.00 97.19 90 PRO A C 1
ATOM 735 O O . PRO A 1 90 ? 0.170 10.685 1.238 1.00 97.19 90 PRO A O 1
ATOM 738 N N . LYS A 1 91 ? 0.439 12.794 0.575 1.00 96.44 91 LYS A N 1
ATOM 739 C CA . LYS A 1 91 ? -0.395 13.349 1.649 1.00 96.44 91 LYS A CA 1
ATOM 740 C C . LYS A 1 91 ? -1.878 13.245 1.270 1.00 96.44 91 LYS A C 1
ATOM 742 O O . LYS A 1 91 ? -2.482 14.228 0.845 1.00 96.44 91 LYS A O 1
ATOM 747 N N . HIS A 1 92 ? -2.452 12.051 1.403 1.00 97.50 92 HIS A N 1
ATOM 748 C CA . HIS A 1 92 ? -3.831 11.745 1.020 1.00 97.50 92 HIS A CA 1
ATOM 749 C C . HIS A 1 92 ? -4.522 10.853 2.064 1.00 97.50 92 HIS A C 1
ATOM 751 O O . HIS A 1 92 ? -3.871 10.063 2.740 1.00 97.50 92 HIS A O 1
ATOM 757 N N . TRP A 1 93 ? -5.848 10.944 2.195 1.00 96.38 93 TRP A N 1
ATOM 758 C CA . TRP A 1 93 ? -6.603 10.182 3.205 1.00 96.38 93 TRP A CA 1
ATOM 759 C C . TRP A 1 93 ? -6.589 8.664 2.956 1.00 96.38 93 TRP A C 1
ATOM 761 O O . TRP A 1 93 ? -6.694 7.884 3.896 1.00 96.38 93 TRP A O 1
ATOM 771 N N . MET A 1 94 ? -6.386 8.237 1.706 1.00 97.69 94 MET A N 1
ATOM 772 C CA . MET A 1 94 ? -6.205 6.818 1.357 1.00 97.69 94 MET A CA 1
ATOM 773 C C . MET A 1 94 ? -5.002 6.173 2.060 1.00 97.69 94 MET A C 1
ATOM 775 O O . MET A 1 94 ? -5.008 4.961 2.255 1.00 97.69 94 MET A O 1
ATOM 779 N N . CYS A 1 95 ? -4.018 6.957 2.516 1.00 97.19 95 CYS A N 1
ATOM 780 C CA . CYS A 1 95 ? -2.902 6.430 3.302 1.00 97.19 95 CYS A CA 1
ATOM 781 C C . CYS A 1 95 ? -3.371 5.785 4.614 1.00 97.19 95 CYS A C 1
ATOM 783 O O . CYS A 1 95 ? -2.749 4.836 5.071 1.00 97.19 95 CYS A O 1
ATOM 785 N N . GLU A 1 96 ? -4.486 6.233 5.202 1.00 97.44 96 GLU A N 1
ATOM 786 C CA . GLU A 1 96 ? -5.048 5.593 6.399 1.00 97.44 96 GLU A CA 1
ATOM 787 C C . GLU A 1 96 ? -5.560 4.179 6.093 1.00 97.44 96 GLU A C 1
ATOM 789 O O . GLU A 1 96 ? -5.330 3.258 6.874 1.00 97.44 96 GLU A O 1
ATOM 794 N N . PHE A 1 97 ? -6.196 3.985 4.933 1.00 98.12 97 PHE A N 1
ATOM 795 C CA . PHE A 1 97 ? -6.626 2.660 4.478 1.00 98.12 97 PHE A CA 1
ATOM 796 C C . PHE A 1 97 ? -5.425 1.763 4.192 1.00 98.12 97 PHE A C 1
ATOM 798 O O . PHE A 1 97 ? -5.424 0.603 4.596 1.00 98.12 97 PHE A O 1
ATOM 805 N N . PHE A 1 98 ? -4.399 2.310 3.536 1.00 98.38 98 PHE A N 1
ATOM 806 C CA . PHE A 1 98 ? -3.160 1.592 3.263 1.00 98.38 98 PHE A CA 1
ATOM 807 C C . PHE A 1 98 ? -2.462 1.147 4.550 1.00 98.38 98 PHE A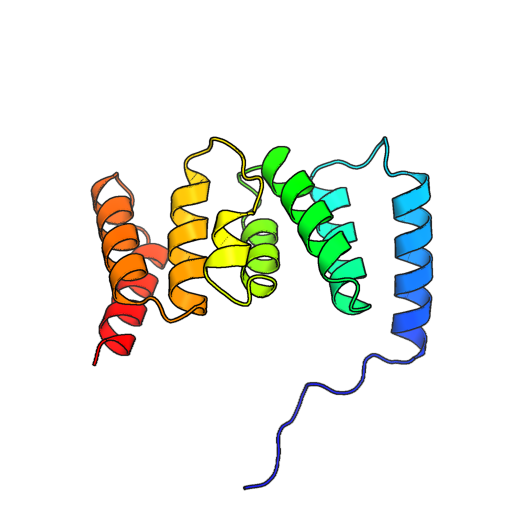 C 1
ATOM 809 O O . PHE A 1 98 ? -2.166 -0.033 4.685 1.00 98.38 98 PHE A O 1
ATOM 816 N N . TYR A 1 99 ? -2.254 2.047 5.518 1.00 98.00 99 TYR A N 1
ATOM 817 C CA . TYR A 1 99 ? -1.614 1.676 6.778 1.00 98.00 99 TYR A CA 1
ATOM 818 C C . TYR A 1 99 ? -2.420 0.619 7.528 1.00 98.00 99 TYR A C 1
ATOM 820 O O . TYR A 1 99 ? -1.827 -0.339 7.999 1.00 98.00 99 TYR A O 1
ATOM 828 N N . ALA A 1 100 ? -3.752 0.731 7.577 1.00 97.88 100 ALA A N 1
ATOM 829 C CA . ALA A 1 100 ? -4.585 -0.252 8.271 1.00 97.88 100 ALA A CA 1
ATOM 830 C C . ALA A 1 100 ? -4.490 -1.638 7.611 1.00 97.88 100 ALA A C 1
ATOM 832 O O . ALA A 1 100 ? -4.479 -2.661 8.294 1.00 97.88 100 ALA A O 1
ATOM 833 N N . TYR A 1 101 ? -4.431 -1.667 6.277 1.00 98.12 101 TYR A N 1
ATOM 834 C CA . TYR A 1 101 ? -4.251 -2.885 5.493 1.00 98.12 101 TYR A CA 1
ATOM 835 C C . TYR A 1 101 ? -2.859 -3.488 5.711 1.00 98.12 101 TYR A C 1
ATOM 837 O O . TYR A 1 101 ? -2.761 -4.628 6.148 1.00 98.12 101 TYR A O 1
ATOM 845 N N . ALA A 1 102 ? -1.795 -2.708 5.513 1.00 97.81 102 ALA A N 1
ATOM 846 C CA . ALA A 1 102 ? -0.418 -3.169 5.680 1.00 97.81 102 ALA A CA 1
ATOM 847 C C . ALA A 1 102 ? -0.109 -3.600 7.126 1.00 97.81 102 ALA A C 1
ATOM 849 O O . ALA A 1 102 ? 0.568 -4.598 7.341 1.00 97.81 102 ALA A O 1
ATOM 850 N N . GLU A 1 103 ? -0.637 -2.896 8.134 1.00 97.56 103 GLU A N 1
ATOM 851 C CA . GLU A 1 103 ? -0.534 -3.294 9.546 1.00 97.56 103 GLU A CA 1
ATOM 852 C C . GLU A 1 103 ? -1.193 -4.666 9.784 1.00 97.56 103 GLU A C 1
ATOM 854 O O . GLU A 1 103 ? -0.651 -5.477 10.535 1.00 97.56 103 GLU A O 1
ATOM 859 N N . MET A 1 104 ? -2.319 -4.965 9.122 1.00 96.38 104 MET A N 1
ATOM 860 C CA . MET A 1 104 ? -2.970 -6.275 9.231 1.00 96.38 104 MET A CA 1
ATOM 861 C C . MET A 1 104 ? -2.139 -7.391 8.586 1.00 96.38 104 MET A 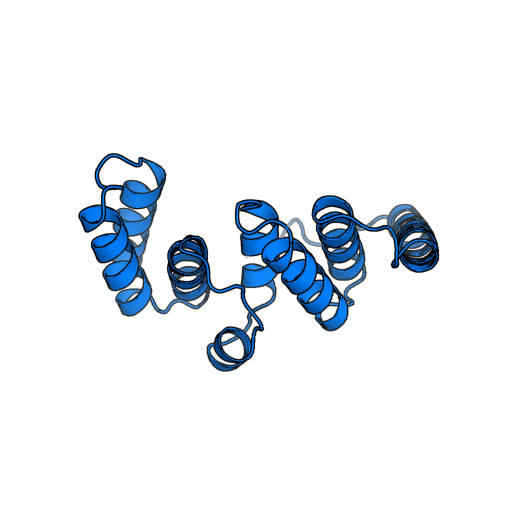C 1
ATOM 863 O O . MET A 1 104 ? -1.951 -8.434 9.215 1.00 96.38 104 MET A O 1
ATOM 867 N N . GLU A 1 105 ? -1.609 -7.160 7.381 1.00 95.62 105 GLU A N 1
ATOM 868 C CA . GLU A 1 105 ? -0.733 -8.114 6.680 1.00 95.62 105 GLU A CA 1
ATOM 869 C C . GLU A 1 105 ? 0.556 -8.390 7.474 1.00 95.62 105 GLU A C 1
ATOM 871 O O . GLU A 1 105 ? 1.013 -9.525 7.561 1.00 95.62 105 GLU A O 1
ATOM 876 N N . LEU A 1 106 ? 1.086 -7.377 8.167 1.00 96.06 106 LEU A N 1
ATOM 877 C CA . LEU A 1 106 ? 2.238 -7.498 9.070 1.00 96.06 106 LEU A CA 1
ATOM 878 C C . LEU A 1 106 ? 1.890 -8.060 10.463 1.00 96.06 106 LEU A C 1
ATOM 880 O O . LEU A 1 106 ? 2.720 -8.018 11.376 1.00 96.06 106 LEU A O 1
ATOM 884 N N . HIS A 1 107 ? 0.665 -8.553 10.661 1.00 95.44 107 HIS A N 1
ATOM 885 C CA . HIS A 1 107 ? 0.152 -9.087 11.928 1.00 95.44 107 HIS A CA 1
ATOM 886 C C . HIS A 1 107 ? 0.176 -8.102 13.118 1.00 95.44 107 HIS A C 1
ATOM 888 O O . HIS A 1 107 ? 0.084 -8.513 14.278 1.00 95.44 107 HIS A O 1
ATOM 894 N N . MET A 1 108 ? 0.221 -6.794 12.855 1.00 95.69 108 MET A N 1
ATOM 895 C CA . MET A 1 108 ? 0.072 -5.712 13.842 1.00 95.69 108 MET A CA 1
ATOM 896 C C . MET A 1 108 ? -1.419 -5.452 14.105 1.00 95.69 108 MET A C 1
ATOM 898 O O . MET A 1 108 ? -1.965 -4.385 13.819 1.00 95.69 108 MET A O 1
ATOM 902 N N . ASN A 1 109 ? -2.113 -6.489 14.586 1.00 95.94 109 ASN A N 1
ATOM 903 C CA . ASN A 1 109 ? -3.578 -6.526 14.618 1.00 95.94 109 ASN A CA 1
ATOM 904 C C . ASN A 1 109 ? -4.199 -5.466 15.549 1.00 95.94 109 ASN A C 1
ATOM 906 O O . ASN A 1 109 ? -5.308 -5.006 15.276 1.00 95.94 109 ASN A O 1
ATOM 910 N N . GLU A 1 110 ? -3.514 -5.058 16.624 1.00 97.25 110 GLU A N 1
ATOM 911 C CA . GLU A 1 110 ? -4.000 -4.004 17.528 1.00 97.25 110 GLU A CA 1
ATOM 912 C C . GLU A 1 110 ? -3.971 -2.626 16.850 1.00 97.25 110 GLU A C 1
ATOM 914 O O . GLU A 1 110 ? -4.965 -1.893 16.886 1.00 97.25 110 GLU A O 1
ATOM 919 N N . GLU A 1 111 ? -2.861 -2.284 16.189 1.00 97.12 111 GLU A N 1
ATOM 920 C CA . GLU A 1 111 ? -2.721 -1.045 15.422 1.00 97.12 111 GLU A CA 1
ATOM 921 C C . GLU A 1 111 ? -3.716 -0.990 14.260 1.00 97.12 111 GLU A C 1
ATOM 923 O O . GLU A 1 111 ? -4.452 -0.003 14.132 1.00 97.12 111 GLU A O 1
ATOM 928 N N . ALA A 1 112 ? -3.812 -2.078 13.487 1.00 97.75 112 ALA A N 1
ATOM 929 C CA . ALA A 1 112 ? -4.755 -2.192 12.382 1.00 97.75 112 ALA A CA 1
ATOM 930 C C . ALA A 1 112 ? -6.202 -1.997 12.862 1.00 97.75 112 ALA A C 1
ATOM 932 O O . ALA A 1 112 ? -6.951 -1.201 12.289 1.00 97.75 112 ALA A O 1
ATOM 933 N N . LEU A 1 113 ? -6.600 -2.670 13.951 1.00 98.25 113 LEU A N 1
ATOM 934 C CA . LEU A 1 113 ? -7.940 -2.541 14.530 1.00 98.25 113 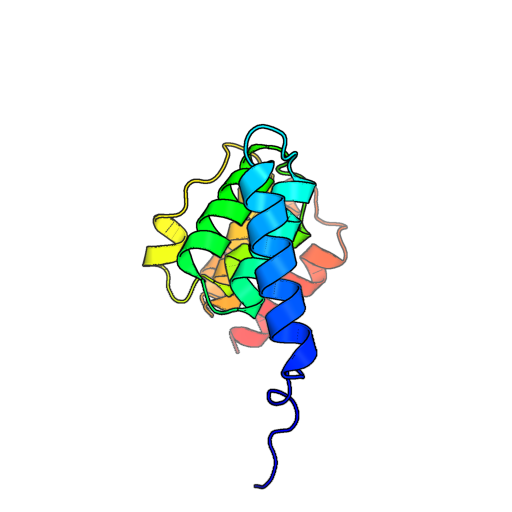LEU A CA 1
ATOM 935 C C . LEU A 1 113 ? -8.238 -1.098 14.950 1.00 98.25 113 LEU A C 1
ATOM 937 O O . LEU A 1 113 ? -9.296 -0.568 14.605 1.00 98.25 113 LEU A O 1
ATOM 941 N N . SER A 1 114 ? -7.310 -0.463 15.670 1.00 98.25 114 SER A N 1
ATOM 942 C CA . SER A 1 114 ? -7.443 0.929 16.110 1.00 98.25 114 SER A CA 1
ATOM 943 C C . SER A 1 114 ? -7.656 1.870 14.920 1.00 98.25 114 SER A C 1
ATOM 945 O O . SER A 1 114 ? -8.559 2.716 14.926 1.00 98.25 114 SER A O 1
ATOM 947 N N . ARG A 1 115 ? -6.890 1.673 13.841 1.00 98.19 115 ARG A N 1
ATOM 948 C CA . ARG A 1 115 ? -7.010 2.483 12.628 1.00 98.19 115 ARG A CA 1
ATOM 949 C C . ARG A 1 115 ? -8.324 2.241 11.891 1.00 98.19 115 ARG A C 1
ATOM 951 O O . ARG A 1 115 ? -9.000 3.207 11.545 1.00 98.19 115 ARG A O 1
ATOM 958 N N . TYR A 1 116 ? -8.747 0.990 11.714 1.00 98.38 116 TYR A N 1
ATOM 959 C CA . TYR A 1 116 ? -10.037 0.687 11.086 1.00 98.38 116 TYR A CA 1
ATOM 960 C C . TYR A 1 116 ? -11.229 1.230 11.882 1.00 98.38 116 TYR A C 1
ATOM 962 O O . TYR A 1 116 ? -12.183 1.734 11.288 1.00 98.38 116 TYR A O 1
ATOM 970 N N . GLN A 1 117 ? -11.177 1.188 13.216 1.00 98.25 117 GLN A N 1
ATOM 971 C CA . GLN A 1 117 ? -12.197 1.806 14.066 1.00 98.25 117 GLN A CA 1
ATOM 972 C C . GLN A 1 117 ? -12.239 3.326 13.884 1.00 98.25 117 GLN A C 1
ATOM 974 O O . GLN A 1 117 ? -13.323 3.895 13.759 1.00 98.25 117 GLN A O 1
ATOM 979 N N . LYS A 1 118 ? -11.078 3.984 13.799 1.00 98.31 118 LYS A N 1
ATOM 980 C CA . LYS A 1 118 ? -11.005 5.418 13.499 1.00 98.31 118 LYS A CA 1
ATOM 981 C C . LYS A 1 118 ? -11.616 5.742 12.131 1.00 98.31 118 LYS A C 1
ATOM 983 O O . LYS A 1 118 ? -12.486 6.603 12.059 1.00 98.31 118 LYS A O 1
ATOM 988 N N . ILE A 1 119 ? -11.242 5.011 11.078 1.00 98.00 119 ILE A N 1
ATOM 989 C CA . ILE A 1 119 ? -11.806 5.185 9.725 1.00 98.00 119 ILE A CA 1
ATOM 990 C C . ILE A 1 119 ? -13.332 4.994 9.743 1.00 98.00 119 ILE A C 1
ATOM 992 O O . ILE A 1 119 ? -14.070 5.764 9.129 1.00 98.00 119 ILE A O 1
ATOM 996 N N . SER A 1 120 ? -13.826 3.998 10.486 1.00 98.00 120 SER A N 1
ATOM 997 C CA . SER A 1 120 ? -15.262 3.777 10.681 1.00 98.00 120 SER A CA 1
ATOM 998 C C . SER A 1 120 ? -15.951 5.015 11.272 1.00 98.00 120 SER A C 1
ATOM 1000 O O . SER A 1 120 ? -16.974 5.449 10.745 1.00 98.00 120 SER A O 1
ATOM 1002 N N . LEU A 1 121 ? -15.384 5.605 12.330 1.00 97.81 121 LEU A N 1
ATOM 1003 C CA . LEU A 1 121 ? -15.928 6.795 13.000 1.00 97.81 121 LEU A CA 1
ATOM 1004 C C . LEU A 1 121 ? -15.849 8.069 12.144 1.00 97.81 121 LEU A C 1
ATOM 1006 O O . LEU A 1 121 ? -16.664 8.971 12.316 1.00 97.81 121 LEU A O 1
ATOM 1010 N N . GLU A 1 122 ? -14.905 8.144 11.207 1.00 97.00 122 GLU A N 1
ATOM 1011 C CA . GLU A 1 122 ? -14.731 9.282 10.292 1.00 97.00 122 GLU A CA 1
ATOM 1012 C C . GLU A 1 122 ? -15.701 9.266 9.092 1.00 97.00 122 GLU A C 1
ATOM 1014 O O . GLU A 1 122 ? -15.602 10.108 8.200 1.00 97.00 122 GLU A O 1
ATOM 1019 N N . GLY A 1 123 ? -16.676 8.349 9.081 1.00 96.12 123 GLY A N 1
ATOM 1020 C CA . GLY A 1 123 ? -17.783 8.336 8.115 1.00 96.12 123 GLY A CA 1
ATOM 1021 C C . GLY A 1 123 ? -17.905 7.058 7.285 1.00 96.12 123 GLY A C 1
ATOM 1022 O O . GLY A 1 123 ? -18.816 6.954 6.465 1.00 96.12 123 GLY A O 1
ATOM 1023 N N . PHE A 1 124 ? -17.037 6.065 7.503 1.00 97.31 124 PHE A N 1
ATOM 1024 C CA . PHE A 1 124 ? -17.080 4.777 6.796 1.00 97.31 124 PHE A CA 1
ATOM 1025 C C . PHE A 1 124 ? -17.763 3.656 7.593 1.00 97.31 124 PHE A C 1
ATOM 1027 O O . PHE A 1 124 ? -17.639 2.483 7.242 1.00 97.31 124 PHE A O 1
ATOM 1034 N N . GLU A 1 125 ? -18.535 3.994 8.627 1.00 97.00 125 GLU A N 1
ATOM 1035 C CA . GLU A 1 125 ? -19.248 3.047 9.498 1.00 97.00 125 GLU A CA 1
ATOM 1036 C C . GLU A 1 125 ? -20.154 2.050 8.765 1.00 97.00 125 GLU A C 1
ATOM 1038 O O . GLU A 1 125 ? -20.404 0.958 9.269 1.00 97.00 125 GLU A O 1
ATOM 1043 N N . ASN A 1 126 ? -20.633 2.387 7.564 1.00 97.31 126 ASN A N 1
ATOM 1044 C CA . ASN A 1 126 ? -21.495 1.524 6.756 1.00 97.31 126 ASN A CA 1
ATOM 1045 C C . ASN A 1 126 ? -20.752 0.760 5.654 1.00 97.31 126 ASN A C 1
ATOM 1047 O O . ASN A 1 126 ? -21.370 -0.031 4.945 1.00 97.31 126 ASN A O 1
ATOM 1051 N N . SER A 1 127 ? -19.435 0.938 5.537 1.00 98.00 127 SER A N 1
ATOM 1052 C CA . SER A 1 127 ? -18.614 0.208 4.575 1.00 98.00 127 SER A CA 1
ATOM 1053 C C . SER A 1 127 ? -18.510 -1.269 4.954 1.00 98.00 127 SER A C 1
ATOM 1055 O O . SER A 1 127 ? -17.992 -1.616 6.017 1.00 98.00 127 SER A O 1
ATOM 1057 N N . THR A 1 128 ? -18.967 -2.156 4.064 1.00 98.25 128 THR A N 1
ATOM 1058 C CA . THR A 1 128 ? -18.827 -3.612 4.236 1.00 98.25 128 THR A CA 1
ATOM 1059 C C . THR A 1 128 ? -17.364 -4.013 4.379 1.00 98.25 128 THR A C 1
ATOM 1061 O O . THR A 1 128 ? -17.051 -4.836 5.232 1.00 98.25 128 THR A O 1
ATOM 1064 N N . TYR A 1 129 ? -16.475 -3.378 3.607 1.00 97.69 129 TYR A N 1
ATOM 1065 C CA . TYR A 1 129 ? -15.033 -3.602 3.689 1.00 97.69 129 TYR A CA 1
ATOM 1066 C C . TYR A 1 129 ? -14.489 -3.273 5.085 1.00 97.69 129 TYR A C 1
ATOM 1068 O O . TYR A 1 129 ? -13.827 -4.099 5.701 1.00 97.69 129 TYR A O 1
ATOM 1076 N N . ILE A 1 130 ? -14.817 -2.101 5.640 1.00 98.25 130 ILE A N 1
ATOM 1077 C CA . ILE A 1 130 ? -14.323 -1.715 6.973 1.00 98.25 130 ILE A CA 1
ATOM 1078 C C . ILE A 1 130 ? -14.856 -2.664 8.050 1.00 98.25 130 ILE A C 1
ATOM 1080 O O . ILE A 1 130 ? -14.095 -3.120 8.900 1.00 98.25 130 ILE A O 1
ATOM 1084 N N . LYS A 1 131 ? -16.140 -3.037 7.981 1.00 98.38 131 LYS A N 1
ATOM 1085 C CA . LYS A 1 131 ? -16.730 -4.014 8.909 1.00 98.38 131 LYS A CA 1
ATOM 1086 C C . LYS A 1 131 ? -16.033 -5.372 8.831 1.00 98.38 131 LYS A C 1
ATOM 1088 O O . LYS A 1 131 ? -15.767 -5.960 9.878 1.00 98.38 131 LYS A O 1
ATOM 1093 N N . SER A 1 132 ? -15.726 -5.862 7.625 1.00 98.25 132 SER A N 1
ATOM 1094 C CA . SER A 1 132 ? -15.007 -7.130 7.468 1.00 98.25 132 SER A CA 1
ATOM 1095 C C . SER A 1 132 ? -13.587 -7.044 8.016 1.00 98.25 132 SER A C 1
ATOM 1097 O O . SER A 1 132 ? -13.184 -7.945 8.739 1.00 98.25 132 SER A O 1
ATOM 1099 N N . GLN A 1 133 ? -12.865 -5.947 7.769 1.00 98.00 133 GLN A N 1
ATOM 1100 C CA . GLN A 1 133 ? -11.504 -5.780 8.285 1.00 98.00 133 GLN A CA 1
ATOM 1101 C C . GLN A 1 133 ? -11.464 -5.700 9.819 1.00 98.00 133 GLN A C 1
ATOM 1103 O O . GLN A 1 133 ? -10.633 -6.347 10.452 1.00 98.00 133 GLN A O 1
ATOM 1108 N N . ILE A 1 134 ? -12.415 -4.998 10.448 1.00 98.06 134 ILE A N 1
ATOM 1109 C CA . ILE A 1 134 ? -12.555 -4.983 11.915 1.00 98.06 134 ILE A CA 1
ATOM 1110 C C . ILE A 1 134 ? -12.824 -6.393 12.454 1.00 98.06 134 ILE A C 1
ATOM 1112 O O . ILE A 1 134 ? -12.226 -6.797 13.450 1.00 98.06 134 ILE A O 1
ATOM 1116 N N . ALA A 1 135 ? -13.718 -7.149 11.808 1.00 97.81 135 ALA A N 1
ATOM 1117 C CA . ALA A 1 135 ? -14.027 -8.515 12.218 1.00 97.81 135 ALA A CA 1
ATOM 1118 C C . ALA A 1 135 ? -12.802 -9.439 12.111 1.00 97.81 135 ALA A C 1
ATOM 1120 O O . ALA A 1 135 ? -12.543 -10.198 13.045 1.00 97.81 135 ALA A O 1
ATOM 1121 N N . THR A 1 136 ? -12.031 -9.336 11.024 1.00 97.62 136 THR A N 1
ATOM 1122 C CA . THR A 1 136 ? -10.777 -10.078 10.831 1.00 97.62 136 THR A CA 1
ATOM 1123 C C . THR A 1 136 ? -9.749 -9.721 11.901 1.00 97.62 136 THR A C 1
ATOM 1125 O O . THR A 1 136 ? -9.227 -10.615 12.560 1.00 97.62 136 THR A O 1
ATOM 1128 N N . ALA A 1 137 ? -9.515 -8.431 12.160 1.00 97.19 137 ALA A N 1
ATOM 1129 C CA . ALA A 1 137 ? -8.564 -8.001 13.184 1.00 97.19 137 ALA A CA 1
ATOM 1130 C C . ALA A 1 137 ? -8.965 -8.493 14.590 1.00 97.19 137 ALA A C 1
ATOM 1132 O O . ALA A 1 137 ? -8.132 -9.012 15.327 1.00 97.19 137 ALA A O 1
ATOM 1133 N N . LEU A 1 138 ? -10.254 -8.418 14.947 1.00 96.44 138 LEU A N 1
ATOM 1134 C CA . LEU A 1 138 ? -10.773 -8.958 16.213 1.00 96.44 138 LEU A CA 1
ATOM 1135 C C . LEU A 1 138 ? -10.647 -10.481 16.319 1.00 96.44 138 LEU A C 1
ATOM 1137 O O . LEU A 1 138 ? -10.520 -11.002 17.426 1.00 96.44 138 LEU A O 1
ATOM 1141 N N . TYR A 1 139 ? -10.739 -11.197 15.199 1.00 97.00 139 TYR A N 1
ATOM 1142 C CA . TYR A 1 139 ? -10.509 -12.637 15.161 1.00 97.00 139 TYR A CA 1
ATOM 1143 C C . TYR A 1 139 ? -9.028 -12.964 15.376 1.00 97.00 139 TYR A C 1
ATOM 1145 O O . TYR A 1 139 ? -8.728 -13.822 16.199 1.00 97.00 139 TYR A O 1
ATOM 1153 N N . ASN A 1 140 ? -8.122 -12.239 14.714 1.00 94.31 140 ASN A N 1
ATOM 1154 C CA . ASN A 1 140 ? -6.674 -12.439 14.818 1.00 94.31 140 ASN A CA 1
ATOM 1155 C C . ASN A 1 140 ? -6.096 -12.113 16.210 1.00 94.31 140 ASN A C 1
ATOM 1157 O O . ASN A 1 140 ? -5.005 -12.567 16.534 1.00 94.31 140 ASN A O 1
ATOM 1161 N N . LEU A 1 141 ? -6.800 -11.315 17.021 1.00 92.75 141 LEU A N 1
ATOM 1162 C CA . LEU A 1 141 ? -6.409 -10.977 18.399 1.00 92.75 141 LEU A CA 1
ATOM 1163 C C . LEU A 1 141 ? -6.770 -12.052 19.440 1.00 92.75 141 LEU A C 1
ATOM 1165 O O . LEU A 1 141 ? -6.458 -11.878 20.619 1.00 92.75 141 LEU A O 1
ATOM 1169 N 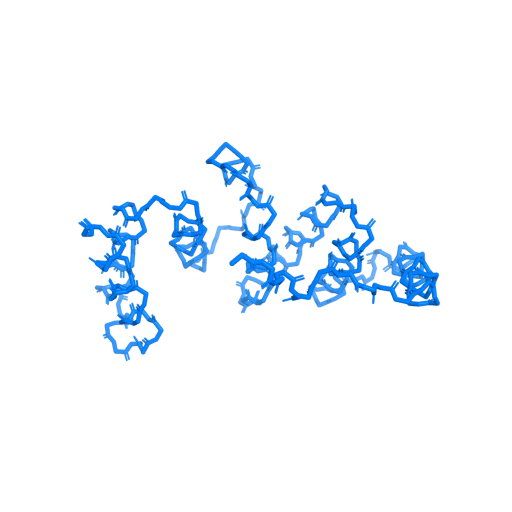N . ARG A 1 142 ? -7.482 -13.111 19.043 1.00 86.00 142 ARG A N 1
ATOM 1170 C CA . ARG A 1 142 ? -7.873 -14.215 19.931 1.00 86.00 142 ARG A CA 1
ATOM 1171 C C . ARG A 1 142 ? -6.782 -15.267 20.033 1.00 86.00 142 ARG A C 1
ATOM 1173 O O . ARG A 1 142 ? -6.620 -15.784 21.159 1.00 86.00 142 ARG A O 1
#

Secondary structure (DSSP, 8-state):
-----SS----HHHHHHHHHHHHHHHHTGGG--HHHHHHHHHHHHHTT-HHHHHHHHHHHHHH-TT-HHHHHHHHTT--SHHHHHH----SSTHHHHHHHHHHHHTT-HHHHHHHHHHHIIIIITT-HHHHHHHHHHHHHT-